Protein AF-A0A3B9YSE8-F1 (afdb_monomer)

Sequence (149 aa):
APLAVSHWFEDGFPRSFDYTGTRDATAWLCVPDALSFIAEFGLEAMMAHNRTLVRDGIAKFAQLGARPTAEPGYFAAMLSMQLPTIGPASPEAAAFLLHEMWDQHRVQIAASVVEGALLLRLSGQIYCSLDDFARAAEALDALGWPGRP

Secondary structure (DSSP, 8-state):
--SS--TTGGG-TTHHHH-SSS---HHHHTHHHHHHHHHHH-HHHHHHHHHHHHHHHHHHHHTTT-EESS-TTS-SSEEEEEEP-SSS--HHHHHHHHHHHHHHH----EEEEETTEEEEEEE--TT--HHHHHHHHHHHHHTTTTS--

Mean predicted aligned error: 4.4 Å

pLDDT: mean 94.22, std 5.06, range [60.97, 98.5]

Structure (mmCIF, N/CA/C/O backbone):
data_AF-A0A3B9YSE8-F1
#
_entry.id   AF-A0A3B9YSE8-F1
#
loop_
_atom_site.group_PDB
_atom_site.id
_atom_site.type_symbol
_atom_site.label_atom_id
_atom_site.label_alt_id
_atom_site.label_comp_id
_atom_site.label_asym_id
_atom_site.label_entity_id
_atom_site.label_seq_id
_atom_site.pdbx_PDB_ins_code
_atom_site.Cartn_x
_atom_site.Cartn_y
_atom_site.Cartn_z
_atom_site.occupancy
_atom_site.B_iso_or_equiv
_atom_site.auth_seq_id
_atom_site.auth_comp_id
_atom_site.auth_asym_id
_atom_site.auth_atom_id
_atom_site.pdbx_PDB_model_num
ATOM 1 N N . ALA A 1 1 ? 25.251 16.044 -6.149 1.00 79.62 1 ALA A N 1
ATOM 2 C CA . ALA A 1 1 ? 26.258 14.963 -6.148 1.00 79.62 1 ALA A CA 1
ATOM 3 C C . ALA A 1 1 ? 25.630 13.707 -5.540 1.00 79.62 1 ALA A C 1
ATOM 5 O O . ALA A 1 1 ? 24.728 13.878 -4.721 1.00 79.62 1 ALA A O 1
ATOM 6 N N . PRO A 1 2 ? 26.023 12.487 -5.951 1.00 85.81 2 PRO A N 1
ATOM 7 C CA . PRO A 1 2 ? 25.526 11.240 -5.358 1.00 85.81 2 PRO A CA 1
ATOM 8 C C . PRO A 1 2 ? 25.884 11.146 -3.863 1.00 85.81 2 PRO A C 1
ATOM 10 O O . PRO A 1 2 ? 26.883 11.717 -3.430 1.00 85.81 2 PRO A O 1
ATOM 13 N N . LEU A 1 3 ? 25.076 10.423 -3.076 1.00 86.31 3 LEU A N 1
ATOM 14 C CA . LEU A 1 3 ? 25.313 10.224 -1.633 1.00 86.31 3 LEU A CA 1
ATOM 15 C C . LEU A 1 3 ? 26.529 9.325 -1.341 1.00 86.31 3 LEU A C 1
ATOM 17 O O . LEU A 1 3 ? 27.114 9.416 -0.267 1.00 86.31 3 LEU A O 1
ATOM 21 N N . ALA A 1 4 ? 26.910 8.481 -2.302 1.00 88.12 4 ALA A N 1
ATOM 22 C CA . ALA A 1 4 ? 28.132 7.687 -2.297 1.00 88.12 4 ALA A CA 1
ATOM 23 C C . ALA A 1 4 ? 28.898 7.949 -3.600 1.00 88.12 4 ALA A C 1
ATOM 25 O O . ALA A 1 4 ? 28.306 7.921 -4.680 1.00 88.12 4 ALA A O 1
ATOM 26 N N . VAL A 1 5 ? 30.199 8.224 -3.497 1.00 90.81 5 VAL A N 1
ATOM 27 C CA . VAL A 1 5 ? 31.068 8.523 -4.645 1.00 90.81 5 VAL A CA 1
ATOM 28 C C . VAL A 1 5 ? 31.853 7.281 -5.058 1.00 90.81 5 VAL A C 1
ATOM 30 O O . VAL A 1 5 ? 32.271 6.495 -4.210 1.00 90.81 5 VAL A O 1
ATOM 33 N N . SER A 1 6 ? 32.060 7.091 -6.360 1.00 90.25 6 SER A N 1
ATOM 34 C CA . SER A 1 6 ? 32.897 6.012 -6.895 1.00 90.25 6 SER A CA 1
ATOM 35 C C . SER A 1 6 ? 33.415 6.401 -8.289 1.00 90.25 6 SER A C 1
ATOM 37 O O . SER A 1 6 ? 33.715 7.576 -8.519 1.00 90.25 6 SER A O 1
ATOM 39 N N . HIS A 1 7 ? 33.577 5.443 -9.205 1.00 87.06 7 HIS A N 1
ATOM 40 C CA . HIS A 1 7 ? 34.003 5.711 -10.577 1.00 87.06 7 HIS A CA 1
ATOM 41 C C . HIS A 1 7 ? 33.127 6.784 -11.236 1.00 87.06 7 HIS A C 1
ATOM 43 O O . HIS A 1 7 ? 31.919 6.830 -11.020 1.00 87.06 7 HIS A O 1
ATOM 49 N N . TRP A 1 8 ? 33.756 7.642 -12.043 1.00 92.00 8 TRP A N 1
ATOM 50 C CA . TRP A 1 8 ? 33.078 8.697 -12.809 1.00 92.00 8 TRP A CA 1
ATOM 51 C C . TRP A 1 8 ? 32.439 9.806 -11.962 1.00 92.00 8 TRP A C 1
ATOM 53 O O . TRP A 1 8 ? 31.628 10.578 -12.468 1.00 92.00 8 TRP A O 1
ATOM 63 N N . PHE A 1 9 ? 32.822 9.938 -10.685 1.00 93.38 9 PHE A N 1
ATOM 64 C CA . PHE A 1 9 ? 32.356 11.039 -9.837 1.00 93.38 9 PHE A CA 1
ATOM 65 C C . PHE A 1 9 ? 32.647 12.421 -10.450 1.00 93.38 9 PHE A C 1
ATOM 67 O O . PHE A 1 9 ? 31.782 13.296 -10.424 1.00 93.38 9 PHE A O 1
ATOM 74 N N . GLU A 1 10 ? 33.833 12.599 -11.038 1.00 94.88 10 GLU A N 1
ATOM 75 C CA . GLU A 1 10 ? 34.246 13.863 -11.664 1.00 94.88 10 GLU A CA 1
ATOM 76 C C . GLU A 1 10 ? 33.537 14.145 -13.003 1.00 94.88 10 GLU A C 1
ATOM 78 O O . GLU A 1 10 ? 33.525 15.288 -13.455 1.00 94.88 10 GLU A O 1
ATOM 83 N N . ASP A 1 11 ? 32.872 13.151 -13.603 1.00 94.62 11 ASP A N 1
ATOM 84 C CA . ASP A 1 11 ? 32.226 13.270 -14.919 1.00 94.62 11 ASP A CA 1
ATOM 85 C C . ASP A 1 11 ? 30.842 13.960 -14.863 1.00 94.62 11 ASP A C 1
ATOM 87 O O . ASP A 1 11 ? 30.194 14.151 -15.894 1.00 94.62 11 ASP A O 1
ATOM 91 N N . GLY A 1 12 ? 30.349 14.337 -13.676 1.00 92.69 12 GLY A N 1
ATOM 92 C CA . GLY A 1 12 ? 29.059 15.020 -13.514 1.00 92.69 12 GLY A CA 1
ATOM 93 C C . GLY A 1 12 ? 27.834 14.118 -13.741 1.00 92.69 12 GLY A C 1
ATOM 94 O O . GLY A 1 12 ? 27.909 12.894 -13.649 1.00 92.69 12 GLY A O 1
ATOM 95 N N . PHE A 1 13 ? 26.651 14.703 -13.955 1.00 91.75 13 PHE A N 1
ATOM 96 C CA . PHE A 1 13 ? 25.414 13.942 -14.202 1.00 91.75 13 PHE A CA 1
ATOM 97 C C . PHE A 1 13 ? 25.284 13.573 -15.695 1.00 91.75 13 PHE A C 1
ATOM 99 O O . PHE A 1 13 ? 25.530 14.439 -16.536 1.00 91.75 13 PHE A O 1
ATOM 106 N N . PRO A 1 14 ? 24.853 12.344 -16.051 1.00 91.06 14 PRO A N 1
ATOM 107 C CA . PRO A 1 14 ? 24.413 11.264 -15.158 1.00 91.06 14 PRO A CA 1
ATOM 108 C C . PRO A 1 14 ? 25.532 10.342 -14.657 1.00 91.06 14 PRO A C 1
ATOM 110 O O . PRO A 1 14 ? 25.317 9.643 -13.674 1.00 91.06 14 PRO A O 1
ATOM 113 N N . ARG A 1 15 ? 26.729 10.376 -15.257 1.00 91.81 15 ARG A N 1
ATOM 114 C CA . ARG A 1 15 ? 27.782 9.359 -15.048 1.00 91.81 15 ARG A CA 1
ATOM 115 C C . ARG A 1 15 ? 28.201 9.142 -13.597 1.00 91.81 15 ARG A C 1
ATOM 117 O O . ARG A 1 15 ? 28.400 8.004 -13.185 1.00 91.81 15 ARG A O 1
ATOM 124 N N . SER A 1 16 ? 28.254 10.204 -12.799 1.00 93.50 16 SER A N 1
ATOM 125 C CA . SER A 1 16 ? 28.543 10.123 -11.358 1.00 93.50 16 SER A CA 1
ATOM 126 C C . SER A 1 16 ? 27.518 9.305 -10.556 1.00 93.50 16 SER A C 1
ATOM 128 O O . SER A 1 16 ? 27.797 8.933 -9.420 1.00 93.50 16 SER A O 1
ATOM 130 N N . PHE A 1 17 ? 26.345 9.006 -11.123 1.00 91.69 17 PHE A N 1
ATOM 131 C CA . PHE A 1 17 ? 25.299 8.177 -10.521 1.00 91.69 17 PHE A CA 1
ATOM 132 C C . PHE A 1 17 ? 25.242 6.758 -11.101 1.00 91.69 17 PHE A C 1
ATOM 134 O O . PHE A 1 17 ? 24.605 5.898 -10.493 1.00 91.69 17 PHE A O 1
ATOM 141 N N . ASP A 1 18 ? 25.906 6.495 -12.230 1.00 89.56 18 ASP A N 1
ATOM 142 C CA . ASP A 1 18 ? 25.855 5.189 -12.900 1.00 89.56 18 ASP A CA 1
ATOM 143 C C . ASP A 1 18 ? 26.545 4.108 -12.061 1.00 89.56 18 ASP A C 1
ATOM 145 O O . ASP A 1 18 ? 26.044 2.988 -11.933 1.00 89.56 18 ASP A O 1
ATOM 149 N N . TYR A 1 19 ? 27.674 4.462 -11.438 1.00 88.56 19 TYR A N 1
ATOM 150 C CA . TYR A 1 19 ? 28.432 3.574 -10.568 1.00 88.56 19 TYR A CA 1
ATOM 151 C C . TYR A 1 19 ? 28.726 4.263 -9.237 1.00 88.56 19 TYR A C 1
ATOM 153 O O . TYR A 1 19 ? 29.680 5.020 -9.112 1.00 88.56 19 TYR A O 1
ATOM 161 N N . THR A 1 20 ? 27.912 3.981 -8.221 1.00 91.31 20 THR A N 1
ATOM 162 C CA . THR A 1 20 ? 28.065 4.500 -6.846 1.00 91.31 20 THR A CA 1
ATOM 163 C C . THR A 1 20 ? 28.608 3.438 -5.883 1.00 91.31 20 THR A C 1
ATOM 165 O O . THR A 1 20 ? 28.373 3.486 -4.677 1.00 91.31 20 THR A O 1
ATOM 168 N N . GLY A 1 21 ? 29.350 2.472 -6.431 1.00 89.88 21 GLY A N 1
ATOM 169 C CA . GLY A 1 21 ? 29.814 1.269 -5.746 1.00 89.88 21 GLY A CA 1
ATOM 170 C C . GLY A 1 21 ? 29.114 0.007 -6.254 1.00 89.88 21 GLY A C 1
ATOM 171 O O . GLY A 1 21 ? 28.095 0.068 -6.945 1.00 89.88 21 GLY A O 1
ATOM 172 N N . THR A 1 22 ? 29.684 -1.151 -5.924 1.00 91.88 22 THR A N 1
ATOM 173 C CA . THR A 1 22 ? 29.152 -2.452 -6.341 1.00 91.88 22 THR A CA 1
ATOM 174 C C . THR A 1 22 ? 27.758 -2.672 -5.761 1.00 91.88 22 THR A C 1
ATOM 176 O O . THR A 1 22 ? 27.579 -2.673 -4.543 1.00 91.88 22 THR A O 1
ATO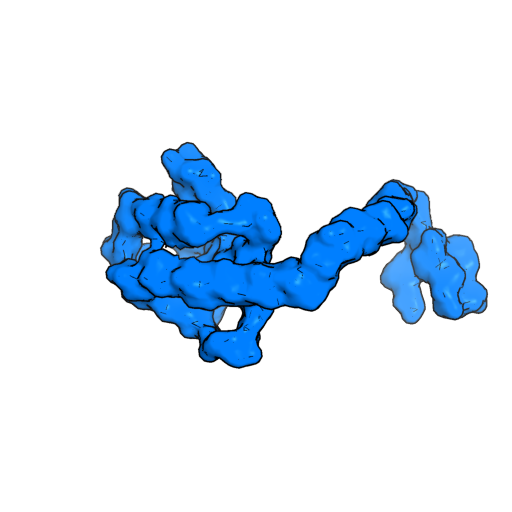M 179 N N . ARG A 1 23 ? 26.772 -2.893 -6.631 1.00 90.00 23 ARG A N 1
ATOM 180 C CA . ARG A 1 23 ? 25.386 -3.198 -6.262 1.00 90.00 23 ARG A CA 1
ATOM 181 C C . ARG A 1 23 ? 24.712 -4.020 -7.355 1.00 90.00 23 ARG A C 1
ATOM 183 O O . ARG A 1 23 ? 25.184 -4.054 -8.488 1.00 90.00 23 ARG A O 1
ATOM 190 N N . ASP A 1 24 ? 23.584 -4.630 -7.020 1.00 93.38 24 ASP A N 1
ATOM 191 C CA . ASP A 1 24 ? 22.719 -5.259 -8.012 1.00 93.38 24 ASP A CA 1
ATOM 192 C C . ASP A 1 24 ? 22.019 -4.183 -8.866 1.00 93.38 24 ASP A C 1
ATOM 194 O O . ASP A 1 24 ? 21.285 -3.328 -8.358 1.00 93.38 24 ASP A O 1
ATOM 198 N N . ALA A 1 25 ? 22.282 -4.201 -10.174 1.00 92.75 25 ALA A N 1
ATOM 199 C CA . ALA A 1 25 ? 21.704 -3.271 -11.140 1.00 92.75 25 ALA A CA 1
ATOM 200 C C . ALA A 1 25 ? 20.419 -3.799 -11.803 1.00 92.75 25 ALA A C 1
ATOM 202 O O . ALA A 1 25 ? 19.818 -3.070 -12.593 1.00 92.75 25 ALA A O 1
ATOM 203 N N . THR A 1 26 ? 19.968 -5.016 -11.478 1.00 96.69 26 THR A N 1
ATOM 204 C CA . THR A 1 26 ? 18.838 -5.694 -12.140 1.00 96.69 26 THR A CA 1
ATOM 205 C C . THR A 1 26 ? 17.586 -4.819 -12.182 1.00 96.69 26 THR A C 1
ATOM 207 O O . THR A 1 26 ? 17.001 -4.644 -13.244 1.00 96.69 26 THR A O 1
ATOM 210 N N . ALA A 1 27 ? 17.231 -4.157 -11.074 1.00 95.25 27 ALA A N 1
ATOM 211 C CA . ALA A 1 27 ? 16.063 -3.271 -11.031 1.00 95.25 27 ALA A CA 1
ATOM 212 C C . ALA A 1 27 ? 16.133 -2.098 -12.031 1.00 95.25 27 ALA A C 1
ATOM 214 O O . ALA A 1 27 ? 15.099 -1.676 -12.537 1.00 95.25 27 ALA A O 1
ATOM 215 N N . TRP A 1 28 ? 17.326 -1.568 -12.331 1.00 93.19 28 TRP A N 1
ATOM 216 C CA . TRP A 1 28 ? 17.492 -0.510 -13.339 1.00 93.19 28 TRP A CA 1
ATOM 217 C C . TRP A 1 28 ? 17.405 -1.073 -14.754 1.00 93.19 28 TRP A C 1
ATOM 219 O O . TRP A 1 28 ? 16.803 -0.457 -15.630 1.00 93.19 28 TRP A O 1
ATOM 229 N N . LEU A 1 29 ? 17.980 -2.257 -14.964 1.00 96.06 29 LEU A N 1
ATOM 230 C CA . LEU A 1 29 ? 17.972 -2.928 -16.260 1.00 96.06 29 LEU A CA 1
ATOM 23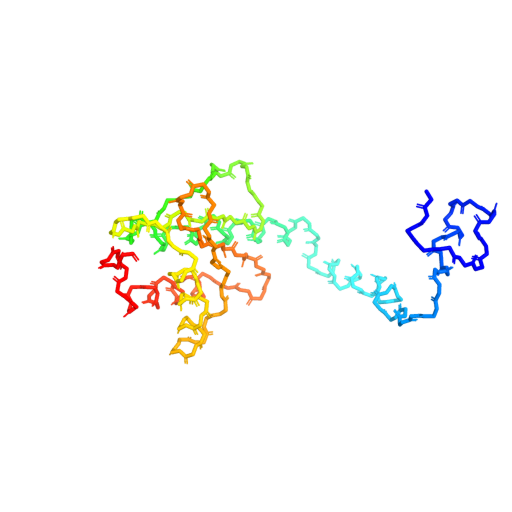1 C C . LEU A 1 29 ? 16.568 -3.404 -16.661 1.00 96.06 29 LEU A C 1
ATOM 233 O O . LEU A 1 29 ? 16.275 -3.428 -17.848 1.00 96.06 29 LEU A O 1
ATOM 237 N N . CYS A 1 30 ? 15.686 -3.692 -15.699 1.00 98.25 30 CYS A N 1
ATOM 238 C CA . CYS A 1 30 ? 14.290 -4.066 -15.953 1.00 98.25 30 CYS A CA 1
ATOM 239 C C . CYS A 1 30 ? 13.355 -2.880 -16.264 1.00 98.25 30 CYS A C 1
ATOM 241 O O . CYS A 1 30 ? 12.182 -3.101 -16.560 1.00 98.25 30 CYS A O 1
ATOM 243 N N . VAL A 1 31 ? 13.812 -1.622 -16.178 1.00 98.06 31 VAL A N 1
ATOM 244 C CA . VAL A 1 31 ? 12.941 -0.448 -16.394 1.00 98.06 31 VAL A CA 1
ATOM 245 C C . VAL A 1 31 ? 12.301 -0.428 -17.794 1.00 98.06 31 VAL A C 1
ATOM 247 O O . VAL A 1 31 ? 11.093 -0.198 -17.862 1.00 98.06 31 VAL A O 1
ATOM 250 N N . PRO A 1 32 ? 13.022 -0.687 -18.906 1.00 98.12 32 PRO A N 1
ATOM 251 C CA . PRO A 1 32 ? 12.407 -0.719 -20.236 1.00 98.12 32 PRO A CA 1
ATOM 252 C C . PRO A 1 32 ? 11.318 -1.794 -20.371 1.00 98.12 32 PRO A C 1
ATOM 254 O O . PRO A 1 32 ? 10.263 -1.529 -20.951 1.00 98.12 32 PRO A O 1
ATOM 257 N N . ASP A 1 33 ? 11.539 -2.976 -19.788 1.00 98.50 33 ASP A N 1
ATOM 258 C CA . ASP A 1 33 ? 10.558 -4.066 -19.787 1.00 98.50 33 ASP A CA 1
ATOM 259 C C . ASP A 1 33 ? 9.325 -3.699 -18.949 1.00 98.50 33 ASP A C 1
ATOM 261 O O . ASP A 1 33 ? 8.193 -3.888 -19.389 1.00 98.50 33 ASP A O 1
ATOM 265 N N . ALA A 1 34 ? 9.522 -3.087 -17.776 1.00 97.38 34 ALA A N 1
ATOM 266 C CA . ALA A 1 34 ? 8.429 -2.619 -16.924 1.00 97.38 34 ALA A CA 1
ATOM 267 C C . ALA A 1 34 ? 7.581 -1.529 -17.603 1.00 97.38 34 ALA A C 1
ATOM 269 O O . ALA A 1 34 ? 6.355 -1.543 -17.496 1.00 97.38 34 ALA A O 1
ATOM 270 N N . LEU A 1 35 ? 8.214 -0.597 -18.325 1.00 97.69 35 LEU A N 1
ATOM 271 C CA . LEU A 1 35 ? 7.507 0.428 -19.097 1.00 97.69 35 LEU A CA 1
ATOM 272 C C . LEU A 1 35 ? 6.716 -0.188 -20.256 1.00 97.69 35 LEU A C 1
ATOM 274 O O . LEU A 1 35 ? 5.582 0.227 -20.492 1.00 97.69 35 LEU A O 1
ATOM 278 N N . SER A 1 36 ? 7.284 -1.187 -20.937 1.00 98.12 36 SER A N 1
ATOM 279 C CA . SER A 1 36 ? 6.600 -1.920 -22.010 1.00 98.12 36 SER A CA 1
ATOM 280 C C . SER A 1 36 ? 5.375 -2.664 -21.476 1.00 98.12 36 SER A C 1
ATOM 282 O O . SER A 1 36 ? 4.289 -2.510 -22.026 1.00 98.12 36 SER A O 1
ATOM 284 N N . PHE A 1 37 ? 5.512 -3.356 -20.342 1.00 97.12 37 PHE A N 1
ATOM 285 C CA . PHE A 1 37 ? 4.402 -4.026 -19.664 1.00 97.12 37 PHE A CA 1
ATOM 286 C C . PHE A 1 37 ? 3.291 -3.050 -19.247 1.00 97.12 37 PHE A C 1
ATOM 288 O O . PHE A 1 37 ? 2.116 -3.305 -19.487 1.00 97.12 37 PHE A O 1
ATOM 295 N N . ILE A 1 38 ? 3.631 -1.891 -18.668 1.00 96.88 38 ILE A N 1
ATOM 296 C CA . ILE A 1 38 ? 2.630 -0.865 -18.314 1.00 96.88 38 ILE A CA 1
ATOM 297 C C . ILE A 1 38 ? 1.932 -0.315 -19.568 1.00 96.88 38 ILE A C 1
ATOM 299 O O . ILE A 1 38 ? 0.732 -0.030 -19.531 1.00 96.88 38 ILE A O 1
ATOM 303 N N . ALA A 1 39 ? 2.657 -0.168 -20.681 1.00 96.81 39 ALA A N 1
ATOM 304 C CA . ALA A 1 39 ? 2.092 0.323 -21.934 1.00 96.81 39 ALA A CA 1
ATOM 305 C C . ALA A 1 39 ? 1.007 -0.608 -22.503 1.00 96.81 39 ALA A C 1
ATOM 307 O O . ALA A 1 39 ? 0.069 -0.102 -23.118 1.00 96.81 39 ALA A O 1
ATOM 308 N N . GLU A 1 40 ? 1.067 -1.920 -22.237 1.00 97.06 40 GLU A N 1
ATOM 309 C CA . GLU A 1 40 ? 0.025 -2.885 -22.632 1.00 97.06 40 GLU A CA 1
ATOM 310 C C . GLU A 1 40 ? -1.346 -2.571 -22.006 1.00 97.06 40 GLU A C 1
ATOM 312 O O . GLU A 1 40 ? -2.379 -2.809 -22.630 1.00 97.06 40 GLU A O 1
ATOM 317 N N . PHE A 1 41 ? -1.370 -1.984 -20.804 1.00 95.56 41 PHE A N 1
ATOM 318 C CA . PHE A 1 41 ? -2.599 -1.552 -20.122 1.00 95.56 41 PHE A CA 1
ATOM 319 C C . PHE A 1 41 ? -2.977 -0.093 -20.416 1.00 95.56 41 PHE A C 1
ATOM 321 O O . PHE A 1 41 ? -4.111 0.315 -20.167 1.00 95.56 41 PHE A O 1
ATOM 328 N N . GLY A 1 42 ? -2.027 0.701 -20.918 1.00 97.44 42 GLY A N 1
ATOM 329 C CA . GLY A 1 42 ? -2.135 2.151 -21.042 1.00 97.44 42 GLY A CA 1
ATOM 330 C C . GLY A 1 42 ? -1.981 2.861 -19.692 1.00 97.44 42 GLY A C 1
ATOM 331 O O . GLY A 1 42 ? -2.803 2.712 -18.788 1.00 97.44 42 GLY A O 1
ATOM 332 N N . LEU A 1 43 ? -0.947 3.699 -19.560 1.00 96.00 43 LEU A N 1
ATOM 333 C CA . LEU A 1 43 ? -0.603 4.375 -18.301 1.00 96.00 43 LEU A CA 1
ATOM 334 C C . LEU A 1 43 ? -1.771 5.182 -17.709 1.00 96.00 43 LEU A C 1
ATOM 336 O O . LEU A 1 43 ? -2.080 5.051 -16.525 1.00 96.00 43 LEU A O 1
ATOM 340 N N . GLU A 1 44 ? -2.438 5.999 -18.525 1.00 97.06 44 GLU A N 1
ATOM 341 C CA . GLU A 1 44 ? -3.552 6.837 -18.064 1.00 97.06 44 GLU A CA 1
ATOM 342 C C . GLU A 1 44 ? -4.757 6.000 -17.624 1.00 97.06 44 GLU A C 1
ATOM 344 O O . GLU A 1 44 ? -5.355 6.278 -16.584 1.00 97.06 44 GLU A O 1
ATOM 349 N N . ALA A 1 45 ? -5.078 4.940 -18.374 1.00 97.00 45 ALA A N 1
ATOM 350 C CA . ALA A 1 45 ? -6.165 4.024 -18.045 1.00 97.00 45 ALA A CA 1
ATOM 351 C C . ALA A 1 45 ? -5.885 3.284 -16.730 1.00 97.00 45 ALA A C 1
ATOM 353 O O . ALA A 1 45 ? -6.752 3.234 -15.856 1.00 97.00 45 ALA A O 1
ATOM 354 N N . MET A 1 46 ? -4.654 2.800 -16.542 1.00 97.31 46 MET A N 1
ATOM 355 C CA . MET A 1 46 ? -4.196 2.189 -15.295 1.00 97.31 46 MET A CA 1
ATOM 356 C C . MET A 1 46 ? -4.319 3.153 -14.106 1.00 97.31 46 MET A C 1
ATOM 358 O O . MET A 1 46 ? -4.881 2.805 -13.066 1.00 97.31 46 MET A O 1
ATOM 362 N N . MET A 1 47 ? -3.820 4.384 -14.248 1.00 96.88 47 MET A N 1
ATOM 363 C CA . MET A 1 47 ? -3.892 5.392 -13.186 1.00 96.88 47 MET A CA 1
ATOM 364 C C . MET A 1 47 ? -5.343 5.755 -12.839 1.00 96.88 47 MET A C 1
ATOM 366 O O . MET A 1 47 ? -5.683 5.867 -11.657 1.00 96.88 47 MET A O 1
ATOM 370 N N . ALA A 1 48 ? -6.206 5.912 -13.849 1.00 96.50 48 ALA A N 1
ATOM 371 C CA . ALA A 1 48 ? -7.627 6.196 -13.666 1.00 96.50 48 ALA A CA 1
ATOM 372 C C . ALA A 1 48 ? -8.366 5.033 -12.989 1.00 96.50 48 ALA A C 1
ATOM 374 O O . ALA A 1 48 ? -9.184 5.274 -12.094 1.00 96.50 48 ALA A O 1
ATOM 375 N N . HIS A 1 49 ? -8.047 3.790 -13.364 1.00 96.75 49 HIS A N 1
ATOM 376 C CA . HIS A 1 49 ? -8.569 2.585 -12.726 1.00 96.75 49 HIS A CA 1
ATOM 377 C C . HIS A 1 49 ? -8.180 2.531 -11.244 1.00 96.75 49 HIS A C 1
ATOM 379 O O . HIS A 1 49 ? -9.062 2.487 -10.389 1.00 96.75 49 HIS A O 1
ATOM 385 N N . ASN A 1 50 ? -6.887 2.646 -10.922 1.00 97.56 50 ASN A N 1
ATOM 386 C CA . ASN A 1 50 ? -6.403 2.588 -9.538 1.00 97.56 50 ASN A CA 1
ATOM 387 C C . ASN A 1 50 ? -7.017 3.692 -8.663 1.00 97.56 50 ASN A C 1
ATOM 389 O O . ASN A 1 50 ? -7.397 3.444 -7.517 1.00 97.56 50 ASN A O 1
ATOM 393 N N . ARG A 1 51 ? -7.149 4.912 -9.203 1.00 97.38 51 ARG A N 1
ATOM 394 C CA . ARG A 1 51 ? -7.803 6.029 -8.505 1.00 97.38 51 ARG A CA 1
ATOM 395 C C . ARG A 1 51 ? -9.284 5.762 -8.256 1.00 97.38 51 ARG A C 1
ATOM 397 O O . ARG A 1 51 ? -9.777 6.027 -7.161 1.00 97.38 51 ARG A O 1
ATOM 404 N N . THR A 1 52 ? -9.985 5.261 -9.269 1.00 96.56 52 THR A N 1
ATOM 405 C CA . THR A 1 52 ? -11.406 4.902 -9.181 1.00 96.56 52 THR A CA 1
ATOM 406 C C . THR A 1 52 ? -11.622 3.820 -8.134 1.00 96.56 52 THR A C 1
ATOM 408 O O . THR A 1 52 ? -12.493 3.966 -7.283 1.00 96.56 52 THR A O 1
ATOM 411 N N . LEU A 1 53 ? -10.763 2.800 -8.127 1.00 97.44 53 LEU A N 1
ATOM 412 C CA . LEU A 1 53 ? -10.822 1.707 -7.170 1.00 97.44 53 LEU A CA 1
ATOM 413 C C . LEU A 1 53 ? -10.688 2.198 -5.722 1.00 97.44 53 LEU A C 1
ATOM 415 O O . LEU A 1 53 ? -11.512 1.841 -4.883 1.00 97.44 53 LEU A O 1
ATOM 419 N N . VAL A 1 54 ? -9.708 3.063 -5.427 1.00 97.38 54 VAL A N 1
ATOM 420 C CA . VAL A 1 54 ? -9.573 3.650 -4.081 1.00 97.38 54 VAL A CA 1
ATOM 421 C C . VAL A 1 54 ? -10.787 4.498 -3.730 1.00 97.38 54 VAL A C 1
ATOM 423 O O . VAL A 1 54 ? -11.337 4.331 -2.645 1.00 97.38 54 VAL A O 1
ATOM 426 N N . ARG A 1 55 ? -11.227 5.381 -4.637 1.00 96.19 55 ARG A N 1
ATOM 427 C CA . ARG A 1 55 ? -12.389 6.254 -4.413 1.00 96.19 55 ARG A CA 1
ATOM 428 C C . ARG A 1 55 ? -13.631 5.446 -4.041 1.00 96.19 55 ARG A C 1
ATOM 430 O O . ARG A 1 55 ? -14.306 5.779 -3.072 1.00 96.19 55 ARG A O 1
ATOM 437 N N . ASP A 1 56 ? -13.916 4.398 -4.800 1.00 95.50 56 ASP A N 1
ATOM 438 C CA . ASP A 1 56 ? -15.113 3.581 -4.617 1.00 95.50 56 ASP A CA 1
ATOM 439 C C . ASP A 1 56 ? -14.970 2.659 -3.386 1.00 95.50 56 ASP A C 1
ATOM 441 O O . ASP A 1 56 ? -15.944 2.398 -2.676 1.00 95.50 56 ASP A O 1
ATOM 445 N N . GLY A 1 57 ? -13.741 2.239 -3.065 1.00 95.94 57 GLY A N 1
ATOM 446 C CA . GLY A 1 57 ? -13.410 1.451 -1.878 1.00 95.94 57 GLY A CA 1
ATOM 447 C C . GLY A 1 57 ? -13.590 2.193 -0.547 1.00 95.94 57 GLY A C 1
ATOM 448 O O . GLY A 1 57 ? -13.919 1.557 0.453 1.00 95.94 57 GLY A O 1
ATOM 449 N N . ILE A 1 58 ? -13.461 3.527 -0.517 1.00 95.94 58 ILE A N 1
ATOM 450 C CA . ILE A 1 58 ? -13.657 4.356 0.695 1.00 95.94 58 ILE A CA 1
ATOM 451 C C . ILE A 1 58 ? -15.005 4.070 1.367 1.00 95.94 58 ILE A C 1
ATOM 453 O O . ILE A 1 58 ? -15.083 3.969 2.594 1.00 95.94 58 ILE A O 1
ATOM 457 N N . ALA A 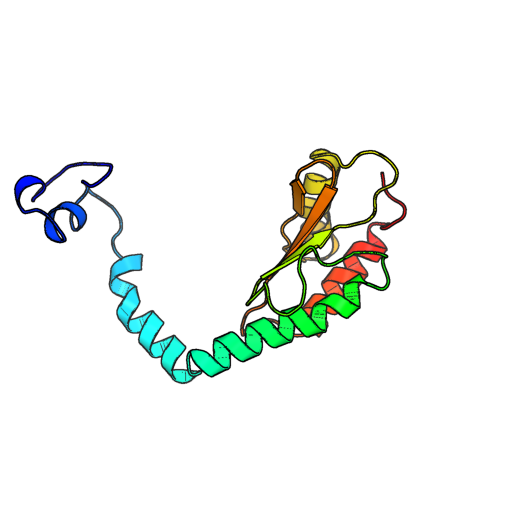1 59 ? -16.066 3.896 0.573 1.00 94.56 59 ALA A N 1
ATOM 458 C CA . ALA A 1 59 ? -17.414 3.663 1.083 1.00 94.56 59 ALA A CA 1
ATOM 459 C C . ALA A 1 59 ? -17.518 2.389 1.943 1.00 94.56 59 ALA A C 1
ATOM 461 O O . ALA A 1 59 ? -18.346 2.341 2.851 1.00 94.56 59 ALA A O 1
ATOM 462 N N . LYS A 1 60 ? -16.653 1.388 1.713 1.00 96.19 60 LYS A N 1
ATOM 463 C CA . LYS A 1 60 ? -16.619 0.140 2.497 1.00 96.19 60 LYS A CA 1
ATOM 464 C C . LYS A 1 60 ? -16.178 0.364 3.941 1.00 96.19 60 LYS A C 1
ATOM 466 O O . LYS A 1 60 ? -16.624 -0.348 4.828 1.00 96.19 60 LYS A O 1
ATOM 471 N N . PHE A 1 61 ? -15.358 1.383 4.186 1.00 96.25 61 PHE A N 1
ATOM 472 C CA . PHE A 1 61 ? -14.853 1.720 5.518 1.00 96.25 61 PHE A CA 1
ATOM 473 C C . PHE A 1 61 ? -15.711 2.780 6.221 1.00 96.25 61 PHE A C 1
ATOM 475 O O . PHE A 1 61 ? -15.715 2.852 7.449 1.00 96.25 61 PHE A O 1
ATOM 482 N N . ALA A 1 62 ? -16.475 3.578 5.467 1.00 91.75 62 ALA A N 1
ATOM 483 C CA . ALA A 1 62 ? -17.334 4.627 6.020 1.00 91.75 62 ALA A CA 1
ATOM 484 C C . ALA A 1 62 ? -18.386 4.081 7.004 1.00 91.75 62 ALA A C 1
ATOM 486 O O . ALA A 1 62 ? -18.694 4.734 8.001 1.00 91.75 62 ALA A O 1
ATOM 487 N N . GLN A 1 63 ? -18.888 2.862 6.772 1.00 89.69 63 GLN A N 1
ATOM 488 C CA . GLN A 1 63 ? -19.831 2.186 7.676 1.00 89.69 63 GLN A CA 1
ATOM 489 C C . GLN A 1 63 ? -19.240 1.894 9.068 1.00 89.69 63 GLN A C 1
ATOM 491 O O . GLN A 1 63 ? -19.984 1.812 10.039 1.00 89.69 63 GLN A O 1
ATOM 496 N N . LEU A 1 64 ? -17.909 1.807 9.176 1.00 94.06 64 LEU A N 1
ATOM 497 C CA . LEU A 1 64 ? -17.170 1.613 10.431 1.00 94.06 64 LEU A CA 1
ATOM 498 C C . LEU A 1 64 ? -16.782 2.947 11.089 1.00 94.06 64 LEU A C 1
ATOM 500 O O . LEU A 1 64 ? -15.992 2.983 12.029 1.00 94.06 64 LEU A O 1
ATOM 504 N N . GLY A 1 65 ? -17.298 4.068 10.574 1.00 94.25 65 GLY A N 1
ATOM 505 C CA . GLY A 1 65 ? -16.987 5.413 11.056 1.00 94.25 65 GLY A CA 1
ATOM 506 C C . GLY A 1 65 ? -15.623 5.944 10.609 1.00 94.25 65 GLY A C 1
ATOM 507 O O . GLY A 1 65 ? -15.242 7.038 11.033 1.00 94.25 65 GLY A O 1
ATOM 508 N N . ALA A 1 66 ? -14.899 5.210 9.757 1.00 96.12 66 ALA A N 1
ATOM 509 C CA . ALA A 1 66 ? -13.632 5.662 9.202 1.00 96.12 66 ALA A CA 1
ATOM 510 C C . ALA A 1 66 ? -13.841 6.840 8.241 1.00 96.12 66 ALA A C 1
ATOM 512 O O . ALA A 1 66 ? -14.789 6.858 7.451 1.00 96.12 66 ALA A O 1
ATOM 513 N N . ARG A 1 67 ? -12.939 7.822 8.284 1.00 96.25 67 ARG A N 1
ATOM 514 C CA . ARG A 1 67 ? -13.052 9.062 7.503 1.00 96.25 67 ARG A CA 1
ATOM 515 C C . ARG A 1 67 ? -11.856 9.234 6.569 1.00 96.25 67 ARG A C 1
ATOM 517 O O . ARG A 1 67 ? -10.732 9.011 7.007 1.00 96.25 67 ARG A O 1
ATOM 524 N N . PRO A 1 68 ? -12.053 9.640 5.308 1.00 96.94 68 PRO A N 1
ATOM 525 C CA . PRO A 1 68 ? -10.936 9.919 4.412 1.00 96.94 68 PRO A CA 1
ATOM 526 C C . PRO A 1 68 ? -10.130 11.124 4.915 1.00 96.94 68 PRO A C 1
ATOM 528 O O . PRO A 1 68 ? -10.709 12.107 5.375 1.00 96.94 68 PRO A O 1
ATOM 531 N N . THR A 1 69 ? -8.799 11.082 4.800 1.00 96.62 69 THR A N 1
ATOM 532 C CA . THR A 1 69 ? -7.933 12.219 5.178 1.00 96.62 69 THR A CA 1
ATOM 533 C C . THR A 1 69 ? -7.839 13.300 4.097 1.00 96.62 69 THR A C 1
ATOM 535 O O . THR A 1 69 ? -7.157 14.302 4.292 1.00 96.62 69 THR A O 1
ATOM 538 N N . ALA A 1 70 ? -8.459 13.089 2.934 1.00 95.69 70 ALA A N 1
ATOM 539 C CA . ALA A 1 70 ? -8.426 14.010 1.805 1.00 95.69 70 ALA A CA 1
ATOM 540 C C . ALA A 1 70 ? -9.675 13.861 0.924 1.00 95.69 70 ALA A C 1
ATOM 542 O O . ALA A 1 70 ? -10.218 12.766 0.777 1.00 95.69 70 ALA A O 1
ATOM 543 N N . GLU A 1 71 ? -10.096 14.960 0.298 1.00 92.69 71 GLU A N 1
ATOM 544 C CA . GLU A 1 71 ? -11.196 14.971 -0.674 1.00 92.69 71 GLU A CA 1
ATOM 545 C C . GLU A 1 71 ? -10.813 14.233 -1.976 1.00 92.69 71 GLU A C 1
ATOM 547 O O . GLU A 1 71 ? -9.625 14.179 -2.317 1.00 92.69 71 GLU A O 1
ATOM 552 N N . PRO A 1 72 ? -11.784 13.739 -2.777 1.00 85.19 72 PRO A N 1
ATOM 553 C CA . PRO A 1 72 ? -11.550 12.988 -4.021 1.00 85.19 72 PRO A CA 1
ATOM 554 C C . PRO A 1 72 ? -10.569 13.609 -5.023 1.00 85.19 72 PRO A C 1
ATOM 556 O O . PRO A 1 72 ? -10.002 12.893 -5.849 1.00 85.19 72 PRO A O 1
ATOM 559 N N . GLY A 1 73 ? -10.367 14.930 -4.979 1.00 90.12 73 GLY A N 1
ATOM 560 C CA . GLY A 1 73 ? -9.424 15.668 -5.824 1.00 90.12 73 GLY A CA 1
ATOM 561 C C . GLY A 1 73 ? -7.948 15.542 -5.427 1.00 90.12 73 GLY A C 1
ATOM 562 O O . GLY A 1 73 ? -7.090 15.746 -6.283 1.00 90.12 73 GLY A O 1
ATOM 563 N N . TYR A 1 74 ? -7.652 15.175 -4.177 1.00 95.50 74 TYR A N 1
ATOM 564 C CA . TYR A 1 74 ? -6.315 15.270 -3.571 1.00 95.50 74 TYR A CA 1
ATOM 565 C C . TYR A 1 74 ? -5.628 13.918 -3.349 1.00 95.50 74 TYR A C 1
ATOM 567 O O . TYR A 1 74 ? -4.637 13.834 -2.626 1.00 95.50 74 TYR A O 1
ATOM 575 N N . PHE A 1 75 ? -6.121 12.856 -3.986 1.00 96.44 75 PHE A N 1
ATOM 576 C CA . PHE A 1 75 ? -5.466 11.553 -3.977 1.00 96.44 75 PHE A CA 1
ATOM 577 C C . PHE A 1 75 ? -5.519 10.860 -5.345 1.00 96.44 75 PHE A C 1
ATOM 579 O O . PHE A 1 75 ? -6.333 11.189 -6.212 1.00 96.44 75 PHE A O 1
ATOM 586 N N . ALA A 1 76 ? -4.612 9.899 -5.534 1.00 95.62 76 ALA A N 1
ATOM 587 C CA . ALA A 1 76 ? -4.506 9.070 -6.732 1.00 95.62 76 ALA A CA 1
ATOM 588 C C . ALA A 1 76 ? -4.787 7.600 -6.379 1.00 95.62 76 ALA A C 1
ATOM 590 O O . ALA A 1 76 ? -5.899 7.263 -5.997 1.00 95.62 76 ALA A O 1
ATOM 591 N N . ALA A 1 77 ? -3.786 6.726 -6.459 1.00 97.31 77 ALA A N 1
ATOM 592 C CA . ALA A 1 77 ? -3.923 5.300 -6.165 1.00 97.31 77 ALA A CA 1
ATOM 593 C C . ALA A 1 77 ? -3.811 4.951 -4.668 1.00 97.31 77 ALA A C 1
ATOM 595 O O . ALA A 1 77 ? -3.757 3.777 -4.317 1.00 97.31 77 ALA A O 1
ATOM 596 N N . MET A 1 78 ? -3.728 5.937 -3.770 1.00 97.69 78 MET A N 1
ATOM 597 C CA . MET A 1 78 ? -3.615 5.705 -2.328 1.00 97.69 78 MET A CA 1
ATOM 598 C C . MET A 1 78 ? -4.291 6.811 -1.530 1.00 97.69 78 MET A C 1
ATOM 600 O O . MET A 1 78 ? -4.192 7.975 -1.910 1.00 97.69 78 MET A O 1
ATOM 604 N N . LEU A 1 79 ? -4.901 6.449 -0.404 1.00 97.44 79 LEU A N 1
ATOM 605 C CA . LEU A 1 79 ? -5.503 7.378 0.552 1.00 97.44 79 LEU A CA 1
ATOM 606 C C . LEU A 1 79 ? -5.424 6.791 1.963 1.00 97.44 79 LEU A C 1
ATOM 608 O O . LEU A 1 79 ? -5.637 5.594 2.144 1.00 97.44 79 LEU A O 1
ATOM 612 N N . SER A 1 80 ? -5.164 7.628 2.963 1.00 97.12 80 SER A N 1
ATOM 613 C CA . SER A 1 80 ? -5.306 7.234 4.363 1.00 97.12 80 SER A CA 1
ATOM 614 C C . SER A 1 80 ? -6.736 7.464 4.852 1.00 97.12 80 SER A C 1
ATOM 616 O O . SER A 1 80 ? -7.351 8.495 4.582 1.00 97.12 80 SER A O 1
ATOM 618 N N . MET A 1 81 ? -7.258 6.495 5.590 1.00 97.06 81 MET A N 1
ATOM 619 C CA . MET A 1 81 ? -8.512 6.576 6.322 1.00 97.06 81 MET A CA 1
ATOM 620 C C . MET A 1 81 ? -8.186 6.760 7.800 1.00 97.06 81 MET A C 1
ATOM 622 O O . MET A 1 81 ? -7.458 5.955 8.374 1.00 97.06 81 MET A O 1
ATOM 626 N N . GLN A 1 82 ? -8.719 7.800 8.424 1.00 96.62 82 GLN A N 1
ATOM 627 C CA . GLN A 1 82 ? -8.691 7.951 9.869 1.00 96.62 82 GLN A CA 1
ATOM 628 C C . GLN A 1 82 ? -9.714 7.002 10.489 1.00 96.62 82 GLN A C 1
ATOM 630 O O . GLN A 1 82 ? -10.913 7.119 10.220 1.00 96.62 82 GLN A O 1
ATOM 635 N N . LEU A 1 83 ? -9.240 6.072 11.313 1.00 96.06 83 LEU A N 1
ATOM 636 C CA . LEU A 1 83 ? -10.087 5.165 12.071 1.00 96.06 83 LEU A CA 1
ATOM 637 C C . LEU A 1 83 ? -10.543 5.829 13.377 1.00 96.06 83 LEU A C 1
ATOM 639 O O . LEU A 1 83 ? -9.745 6.504 14.031 1.00 96.06 83 LEU A O 1
ATOM 643 N N . PRO A 1 84 ? -11.807 5.639 13.783 1.00 93.38 84 PRO A N 1
ATOM 644 C CA . PRO A 1 84 ? -12.238 5.985 15.132 1.00 93.38 84 PRO A CA 1
ATOM 645 C C . PRO A 1 84 ? -11.580 5.053 16.163 1.00 93.38 84 PRO A C 1
ATOM 647 O O . PRO A 1 84 ? -11.427 3.856 15.918 1.00 93.38 84 PRO A O 1
ATOM 650 N N . THR A 1 85 ? -11.217 5.606 17.320 1.00 89.50 85 THR A N 1
ATOM 651 C CA . THR A 1 85 ? -10.620 4.883 18.455 1.00 89.50 85 THR A CA 1
ATOM 652 C C . THR A 1 85 ? -11.300 5.288 19.762 1.00 89.50 85 THR A C 1
ATOM 654 O O . THR A 1 85 ? -11.801 6.412 19.895 1.00 89.50 85 THR A O 1
ATOM 657 N N . ILE A 1 86 ? -11.316 4.389 20.749 1.00 85.62 86 ILE A N 1
ATOM 658 C CA . ILE A 1 86 ? -11.774 4.692 22.112 1.00 85.62 86 ILE A CA 1
ATOM 659 C C . ILE A 1 86 ? -10.595 5.213 22.938 1.00 85.62 86 ILE A C 1
ATOM 661 O O . ILE A 1 86 ? -9.916 4.483 23.650 1.00 85.62 86 ILE A O 1
ATOM 665 N N . GLY A 1 87 ? -10.394 6.525 22.889 1.00 82.00 87 GLY A N 1
ATOM 666 C CA . GLY A 1 87 ? -9.263 7.167 23.551 1.00 82.00 87 GLY A CA 1
ATOM 667 C C . GLY A 1 87 ? -8.119 7.455 22.576 1.00 82.00 87 GLY A C 1
ATOM 668 O O . GLY A 1 87 ? -8.343 7.504 21.362 1.00 82.00 87 GLY A O 1
ATOM 669 N N . PRO A 1 88 ? -6.919 7.766 23.094 1.00 84.69 88 PRO A N 1
ATOM 670 C CA . PRO A 1 88 ? -5.814 8.231 22.267 1.00 84.69 88 PRO A CA 1
ATOM 671 C C . PRO A 1 88 ? -5.285 7.112 21.367 1.00 84.69 88 PRO A C 1
ATOM 673 O O . PRO A 1 88 ? -4.975 6.026 21.849 1.00 84.69 88 PRO A O 1
ATOM 676 N N . ALA A 1 89 ? -5.108 7.408 20.076 1.00 91.88 89 ALA A N 1
ATOM 677 C CA . ALA A 1 89 ? -4.483 6.471 19.152 1.00 91.88 89 ALA A CA 1
ATOM 678 C C . ALA A 1 89 ? -3.057 6.128 19.606 1.00 91.88 89 ALA A C 1
ATOM 680 O O . ALA A 1 89 ? -2.275 7.015 19.961 1.00 91.88 89 ALA A O 1
ATOM 681 N N . SER A 1 90 ? -2.709 4.843 19.548 1.00 92.06 90 SER A N 1
ATOM 682 C CA . SER A 1 90 ? -1.419 4.328 20.003 1.00 92.06 90 SER A CA 1
ATOM 683 C C . SER A 1 90 ? -0.663 3.600 18.882 1.00 92.06 90 SER A C 1
ATOM 685 O O . SER A 1 90 ? -1.285 2.956 18.026 1.00 92.06 90 SER A O 1
ATOM 687 N N . PRO A 1 91 ? 0.680 3.682 18.840 1.00 93.88 91 PRO A N 1
ATOM 688 C CA . PRO A 1 91 ? 1.488 2.859 17.940 1.00 93.88 91 PRO A CA 1
ATOM 689 C C . PRO A 1 91 ? 1.215 1.356 18.098 1.00 93.88 91 PRO A C 1
ATOM 691 O O . PRO A 1 91 ? 1.276 0.614 17.119 1.00 93.88 91 PRO A O 1
ATOM 694 N N . GLU A 1 92 ? 0.863 0.913 19.305 1.00 93.69 92 GLU A N 1
ATOM 695 C CA . GLU A 1 92 ? 0.493 -0.466 19.617 1.00 93.69 92 GLU A CA 1
ATOM 696 C C . GLU A 1 92 ? -0.797 -0.882 18.898 1.00 93.69 92 GLU A C 1
ATOM 698 O O . GLU A 1 92 ? -0.850 -1.978 18.341 1.00 93.69 92 GLU A O 1
ATOM 703 N N . ALA A 1 93 ? -1.807 -0.005 18.831 1.00 92.69 93 ALA A N 1
ATOM 704 C CA . ALA A 1 93 ? -3.029 -0.260 18.064 1.00 92.69 93 ALA A CA 1
ATOM 705 C C . ALA A 1 93 ? -2.744 -0.363 16.555 1.00 92.69 93 ALA A C 1
ATOM 707 O O . ALA A 1 93 ? -3.291 -1.235 15.875 1.00 92.69 93 ALA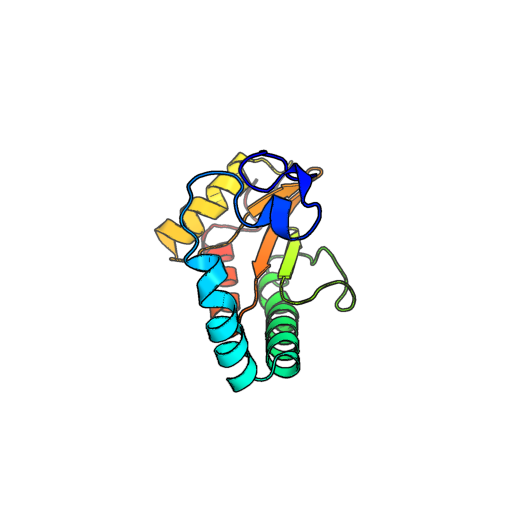 A O 1
ATOM 708 N N . ALA A 1 94 ? -1.843 0.475 16.028 1.00 95.25 94 ALA A N 1
ATOM 709 C CA . ALA A 1 94 ? -1.405 0.375 14.636 1.00 95.25 94 ALA A CA 1
ATOM 710 C C . ALA A 1 94 ? -0.664 -0.946 14.362 1.00 95.25 94 ALA A C 1
ATOM 712 O O . ALA A 1 94 ? -0.968 -1.626 13.383 1.00 95.25 94 ALA A O 1
ATOM 713 N N . ALA A 1 95 ? 0.265 -1.344 15.236 1.00 95.69 95 ALA A N 1
ATOM 714 C CA . ALA A 1 95 ? 0.990 -2.608 15.114 1.00 95.69 95 ALA A CA 1
ATOM 715 C C . ALA A 1 95 ? 0.061 -3.828 15.224 1.00 95.69 95 ALA A C 1
ATOM 717 O O . ALA A 1 95 ? 0.212 -4.779 14.456 1.00 95.69 95 ALA A O 1
ATOM 718 N N . PHE A 1 96 ? -0.927 -3.776 16.122 1.00 94.94 96 PHE A N 1
ATOM 719 C CA . PHE A 1 96 ? -1.973 -4.791 16.241 1.00 94.94 96 PHE A CA 1
ATOM 720 C C . PHE A 1 96 ? -2.737 -4.951 14.925 1.00 94.94 96 PHE A C 1
ATOM 722 O O . PHE A 1 96 ? -2.847 -6.066 14.425 1.00 94.94 96 PHE A O 1
ATOM 729 N N . LEU A 1 97 ? -3.198 -3.850 14.315 1.00 95.19 97 LEU A N 1
ATOM 730 C CA . LEU A 1 97 ? -3.874 -3.909 13.016 1.00 95.19 97 LEU A CA 1
ATOM 731 C C . LEU A 1 97 ? -2.983 -4.543 11.947 1.00 95.19 97 LEU A C 1
ATOM 733 O O . LEU A 1 97 ? -3.419 -5.477 11.284 1.00 95.19 97 LEU A O 1
ATOM 737 N N . LEU A 1 98 ? -1.732 -4.089 11.805 1.00 96.00 98 LEU A N 1
ATOM 738 C CA . LEU A 1 98 ? -0.787 -4.669 10.841 1.00 96.00 98 LEU A CA 1
ATOM 739 C C . LEU A 1 98 ? -0.661 -6.194 10.999 1.00 96.00 98 LEU A C 1
ATOM 741 O O . LEU A 1 98 ? -0.633 -6.913 10.000 1.00 96.00 98 LEU A O 1
ATOM 745 N N . HIS A 1 99 ? -0.562 -6.671 12.242 1.00 96.94 99 HIS A N 1
ATOM 746 C CA . HIS A 1 99 ? -0.340 -8.079 12.547 1.00 96.94 99 HIS A CA 1
ATOM 747 C C . HIS A 1 99 ? -1.605 -8.921 12.363 1.00 96.94 99 HIS A C 1
ATOM 749 O O . HIS A 1 99 ? -1.588 -9.875 11.589 1.00 96.94 99 HIS A O 1
ATOM 755 N N . GLU A 1 100 ? -2.708 -8.550 13.009 1.00 97.31 100 GLU A N 1
ATOM 756 C CA . GLU A 1 100 ? -3.921 -9.373 13.052 1.00 97.31 100 GLU A CA 1
ATOM 757 C C . GLU A 1 100 ? -4.691 -9.362 11.729 1.00 97.31 100 GLU A C 1
ATOM 759 O O . GLU A 1 100 ? -5.262 -10.381 11.337 1.00 97.31 100 GLU A O 1
ATOM 764 N N . MET A 1 101 ? -4.661 -8.245 10.988 1.00 97.19 101 MET A N 1
ATOM 765 C CA . MET A 1 101 ? -5.217 -8.199 9.630 1.00 97.19 101 MET A CA 1
ATOM 766 C C . MET A 1 101 ? -4.547 -9.250 8.740 1.00 97.19 101 MET A C 1
ATOM 768 O O . MET A 1 101 ? -5.216 -9.922 7.952 1.00 97.19 101 MET A O 1
ATOM 772 N N . TRP A 1 102 ? -3.233 -9.438 8.890 1.00 97.81 102 TRP A N 1
ATOM 773 C CA . TRP A 1 102 ? -2.497 -10.451 8.149 1.00 97.81 102 TRP A CA 1
ATOM 774 C C . TRP A 1 102 ? -2.697 -11.857 8.718 1.00 97.81 102 TRP A C 1
ATOM 776 O O . TRP A 1 102 ? -3.009 -12.770 7.954 1.00 97.81 102 TRP A O 1
ATOM 786 N N . ASP A 1 103 ? -2.520 -12.045 10.025 1.00 98.12 103 ASP A N 1
ATOM 787 C CA . ASP A 1 103 ? -2.509 -13.371 10.648 1.00 98.12 103 ASP A CA 1
ATOM 788 C C . ASP A 1 103 ? -3.886 -14.045 10.579 1.00 98.12 103 ASP A C 1
ATOM 790 O O . ASP A 1 103 ? -4.001 -15.177 10.103 1.00 98.12 103 ASP A O 1
ATOM 794 N N . GLN A 1 104 ? -4.950 -13.313 10.928 1.00 98.00 104 GLN A N 1
ATOM 795 C CA . GLN A 1 104 ? -6.306 -13.863 10.986 1.00 98.00 104 GLN A CA 1
ATOM 796 C C . GLN A 1 104 ? -7.053 -13.776 9.650 1.00 98.00 104 GLN A C 1
ATOM 798 O O . GLN A 1 104 ? -7.868 -14.645 9.338 1.00 98.00 104 GLN A O 1
ATOM 803 N N . HIS A 1 105 ? -6.783 -12.744 8.842 1.00 97.88 105 HIS A N 1
ATOM 804 C CA . HIS A 1 105 ? -7.600 -12.436 7.659 1.00 97.88 105 HIS A CA 1
ATOM 805 C C . HIS A 1 105 ? -6.828 -12.411 6.337 1.00 97.88 105 HIS A C 1
ATOM 807 O O . HIS A 1 105 ? -7.445 -12.301 5.273 1.00 97.88 105 HIS A O 1
ATOM 813 N N . ARG A 1 106 ? -5.495 -12.559 6.370 1.00 97.81 106 ARG A N 1
ATOM 814 C CA . ARG A 1 106 ? -4.616 -12.515 5.186 1.00 97.81 106 ARG A CA 1
ATOM 815 C C . ARG A 1 106 ? -4.740 -11.206 4.396 1.00 97.81 106 ARG A C 1
ATOM 817 O O . ARG A 1 106 ? -4.581 -11.194 3.177 1.00 97.81 106 ARG A O 1
ATOM 824 N N . VAL A 1 107 ? -5.003 -10.106 5.101 1.00 97.94 107 VAL A N 1
ATOM 825 C CA . VAL A 1 107 ? -5.068 -8.745 4.562 1.00 97.94 107 VAL A CA 1
ATOM 826 C C . VAL A 1 107 ? -3.790 -8.005 4.944 1.00 97.94 107 VAL A C 1
ATOM 828 O O . VAL A 1 107 ? -3.548 -7.706 6.109 1.00 97.94 107 VAL A O 1
ATOM 831 N N . GLN A 1 108 ? -2.961 -7.693 3.948 1.00 96.69 108 GLN A N 1
ATOM 832 C CA . GLN A 1 108 ? -1.805 -6.821 4.136 1.00 96.69 108 GLN A CA 1
ATOM 833 C C . GLN A 1 108 ? -2.253 -5.370 3.956 1.00 96.69 108 GLN A C 1
ATOM 835 O O . GLN A 1 108 ? -2.578 -4.943 2.849 1.00 96.69 108 GLN A O 1
ATOM 840 N N . ILE A 1 109 ? -2.237 -4.596 5.032 1.00 95.00 109 ILE A N 1
ATOM 841 C CA . ILE A 1 109 ? -2.596 -3.178 5.011 1.00 95.00 109 ILE A CA 1
ATOM 842 C C . ILE A 1 109 ? -1.609 -2.392 5.860 1.00 95.00 109 ILE A C 1
ATOM 844 O O . ILE A 1 109 ? -0.997 -2.968 6.749 1.00 95.00 109 ILE A O 1
ATOM 848 N N . ALA A 1 110 ? -1.399 -1.107 5.566 1.00 96.75 110 ALA A N 1
ATOM 849 C CA . ALA A 1 110 ? -0.525 -0.259 6.371 1.00 96.75 110 ALA A CA 1
ATOM 850 C C . ALA A 1 110 ? -1.349 0.519 7.403 1.00 96.75 110 ALA A C 1
ATOM 852 O O . ALA A 1 110 ? -2.317 1.182 7.032 1.00 96.75 110 ALA A O 1
ATOM 853 N N . ALA A 1 111 ? -0.933 0.478 8.667 1.00 97.06 111 ALA A N 1
ATOM 854 C CA . ALA A 1 111 ? -1.497 1.270 9.749 1.00 97.06 111 ALA A CA 1
ATOM 855 C C . ALA A 1 111 ? -0.397 2.069 10.458 1.00 97.06 111 ALA A C 1
ATOM 857 O O . ALA A 1 111 ? 0.724 1.585 10.627 1.00 97.06 111 ALA A O 1
ATOM 858 N N . SER A 1 112 ? -0.706 3.299 10.860 1.00 96.88 112 SER A N 1
ATOM 859 C CA . SER A 1 112 ? 0.213 4.171 11.596 1.00 96.88 112 SER A CA 1
ATOM 860 C C . SER A 1 112 ? -0.547 5.171 12.461 1.00 96.88 112 SER A C 1
ATOM 862 O O . SER A 1 112 ? -1.737 5.395 12.263 1.00 96.88 112 SER A O 1
ATOM 864 N N . VAL A 1 113 ? 0.146 5.796 13.414 1.00 96.75 113 VAL A N 1
ATOM 865 C CA . VAL A 1 113 ? -0.387 6.945 14.153 1.00 96.75 113 VAL A CA 1
ATOM 866 C C . VAL A 1 113 ? 0.303 8.211 13.676 1.00 96.75 113 VAL A C 1
ATOM 868 O O . VAL A 1 113 ? 1.532 8.287 13.667 1.00 96.75 113 VAL A O 1
ATOM 871 N N . VAL A 1 114 ? -0.488 9.205 13.283 1.00 95.00 114 VAL A N 1
ATOM 872 C CA . VAL A 1 114 ? -0.008 10.526 12.863 1.00 95.00 114 VAL A CA 1
ATOM 873 C C . VAL A 1 114 ? -0.828 11.571 13.601 1.00 95.00 114 VAL A C 1
ATOM 875 O O . VAL A 1 114 ? -2.052 11.521 13.567 1.00 95.00 114 VAL A O 1
ATOM 878 N N . GLU A 1 115 ? -0.155 12.480 14.308 1.00 91.94 115 GLU A N 1
ATOM 879 C CA . GLU A 1 115 ? -0.799 13.576 15.056 1.00 91.94 115 GLU A CA 1
ATOM 880 C C . GLU A 1 115 ? -1.940 13.111 15.990 1.00 91.94 115 GLU A C 1
ATOM 882 O O . GLU A 1 115 ? -2.954 13.780 16.154 1.00 91.94 115 GLU A O 1
ATOM 887 N N . GLY A 1 116 ? -1.779 11.938 16.617 1.00 90.94 116 GLY A N 1
ATOM 888 C CA . GLY A 1 116 ? -2.771 11.369 17.540 1.00 90.94 116 GLY A CA 1
ATOM 889 C C . GLY A 1 116 ? -3.971 10.688 16.870 1.00 90.94 116 GLY A C 1
ATOM 890 O O . GLY A 1 116 ? -4.895 10.281 17.571 1.00 90.94 116 GLY A O 1
ATOM 891 N N . ALA A 1 117 ? -3.959 10.526 15.544 1.00 94.00 117 ALA A N 1
ATOM 892 C CA . ALA A 1 117 ? -4.969 9.796 14.784 1.00 94.00 117 ALA A CA 1
ATOM 893 C C . ALA A 1 117 ? -4.434 8.442 14.293 1.00 94.00 117 ALA A C 1
ATOM 895 O O . ALA A 1 117 ? -3.342 8.373 13.727 1.00 94.00 117 ALA A O 1
ATOM 896 N N . LEU A 1 118 ? -5.223 7.376 14.464 1.00 96.44 118 LEU A N 1
ATOM 897 C CA . LEU A 1 118 ? -4.944 6.067 13.874 1.00 96.44 118 LEU A CA 1
ATOM 898 C C . LEU A 1 118 ? -5.346 6.087 12.398 1.00 96.44 118 LEU A C 1
ATOM 900 O O . LEU A 1 118 ? -6.513 6.292 12.066 1.00 96.44 118 LEU A O 1
ATOM 904 N N . LEU A 1 119 ? -4.377 5.891 11.513 1.00 97.25 119 LEU A N 1
ATOM 905 C CA . LEU A 1 119 ? -4.562 5.921 10.070 1.00 97.25 119 LEU A CA 1
ATOM 906 C C . LEU A 1 119 ? -4.390 4.527 9.479 1.00 97.25 119 LEU A C 1
ATOM 908 O O . LEU A 1 119 ? -3.436 3.825 9.803 1.00 97.25 119 LEU A O 1
ATOM 912 N N . LEU A 1 120 ? -5.275 4.175 8.553 1.00 97.00 120 LEU A N 1
ATOM 913 C CA . LEU A 1 120 ? -5.216 2.974 7.730 1.00 97.00 120 LEU A CA 1
ATOM 914 C C . LEU A 1 120 ? -5.045 3.393 6.266 1.00 97.00 120 LEU A C 1
ATOM 916 O O . LEU A 1 120 ? -5.908 4.076 5.715 1.00 97.00 120 LEU A O 1
ATOM 920 N N . ARG A 1 121 ? -3.937 3.027 5.617 1.00 97.56 121 ARG A N 1
ATOM 921 C CA .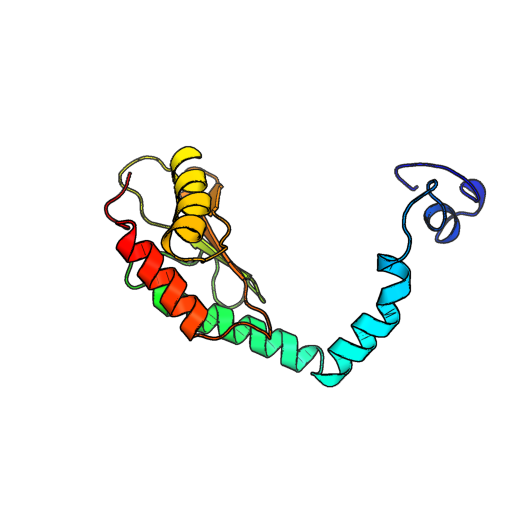 ARG A 1 121 ? -3.668 3.438 4.231 1.00 97.56 121 ARG A CA 1
ATOM 922 C C . ARG A 1 121 ? -4.201 2.415 3.239 1.00 97.56 121 ARG A C 1
ATOM 924 O O . ARG A 1 121 ? -3.692 1.300 3.149 1.00 97.56 121 ARG A O 1
ATOM 931 N N . LEU A 1 122 ? -5.158 2.855 2.433 1.00 97.19 122 LEU A N 1
ATOM 932 C CA . LEU A 1 122 ? -5.660 2.134 1.275 1.00 97.19 122 LEU A CA 1
ATOM 933 C C . LEU A 1 122 ? -4.716 2.335 0.088 1.00 97.19 122 LEU A C 1
ATOM 935 O O . LEU A 1 122 ? -4.247 3.449 -0.166 1.00 97.19 122 LEU A O 1
ATOM 939 N N . SER A 1 123 ? -4.468 1.262 -0.659 1.00 97.88 123 SER A N 1
ATOM 940 C CA . SER A 1 123 ? -3.638 1.272 -1.862 1.00 97.8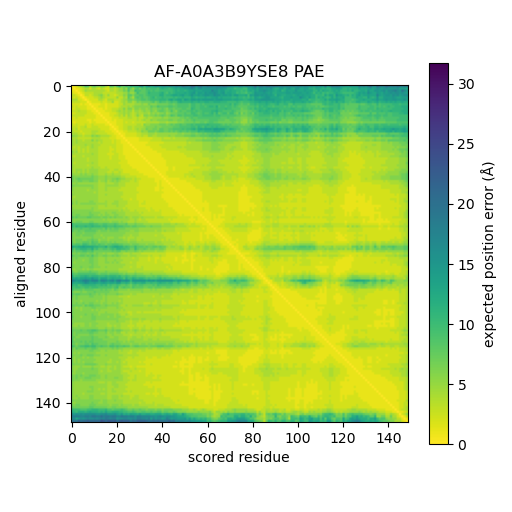8 123 SER A CA 1
ATOM 941 C C . SER A 1 123 ? -4.323 0.476 -2.966 1.00 97.88 123 SER A C 1
ATOM 943 O O . SER A 1 123 ? -4.456 -0.737 -2.864 1.00 97.88 123 SER A O 1
ATOM 945 N N . GLY A 1 124 ? -4.776 1.169 -4.008 1.00 97.25 124 GLY A N 1
ATOM 946 C CA . GLY A 1 124 ? -5.352 0.560 -5.201 1.00 97.25 124 GLY A CA 1
ATOM 947 C C . GLY A 1 124 ? -4.269 0.204 -6.210 1.00 97.25 124 GLY A C 1
ATOM 948 O O . GLY A 1 124 ? -3.323 0.965 -6.427 1.00 97.25 124 GLY A O 1
ATOM 949 N N . GLN A 1 125 ? -4.426 -0.949 -6.845 1.00 97.31 125 GLN A N 1
ATOM 950 C CA . GLN A 1 125 ? -3.553 -1.415 -7.910 1.00 97.31 125 GLN A CA 1
ATOM 951 C C . GLN A 1 125 ? -4.350 -2.281 -8.888 1.00 97.31 125 GLN A C 1
ATOM 953 O O . GLN A 1 125 ? -5.396 -2.802 -8.516 1.00 97.31 125 GLN A O 1
ATOM 958 N N . ILE A 1 126 ? -3.840 -2.478 -10.106 1.00 96.06 126 ILE A N 1
ATOM 959 C CA . ILE A 1 126 ? -4.528 -3.224 -11.178 1.00 96.06 126 ILE A CA 1
ATOM 960 C C . ILE A 1 126 ? -4.885 -4.673 -10.835 1.00 96.06 126 ILE A C 1
ATOM 962 O O . ILE A 1 126 ? -5.738 -5.264 -11.485 1.00 96.06 126 ILE A O 1
ATOM 966 N N . TYR A 1 127 ? -4.214 -5.261 -9.844 1.00 95.94 127 TYR A N 1
ATOM 967 C CA . TYR A 1 127 ? -4.491 -6.616 -9.369 1.00 95.94 127 TYR A CA 1
ATOM 968 C C . TYR A 1 127 ? -5.496 -6.653 -8.208 1.00 95.94 127 TYR A C 1
ATOM 970 O O . TYR A 1 127 ? -5.810 -7.734 -7.720 1.00 95.94 127 TYR A O 1
ATOM 978 N N . CYS A 1 128 ? -5.956 -5.497 -7.729 1.00 97.31 128 CYS A N 1
ATOM 979 C CA . CYS A 1 128 ? -6.957 -5.388 -6.676 1.00 97.31 128 CYS A CA 1
ATOM 980 C C . CYS A 1 128 ? -8.355 -5.197 -7.273 1.00 97.31 128 CYS A C 1
ATOM 982 O O . CYS A 1 128 ? -8.536 -4.705 -8.385 1.00 97.31 128 CYS A O 1
ATOM 984 N N . SER A 1 129 ? -9.358 -5.524 -6.472 1.00 97.56 129 SER A N 1
ATOM 985 C CA . SER A 1 129 ? -10.778 -5.396 -6.785 1.00 97.56 129 SER A CA 1
ATOM 986 C C . SER A 1 129 ? -11.529 -4.713 -5.642 1.00 97.56 129 SER A C 1
ATOM 988 O O . SER A 1 129 ? -11.010 -4.580 -4.535 1.00 97.56 129 SER A O 1
ATOM 990 N N . LEU A 1 130 ? -12.773 -4.283 -5.881 1.00 97.56 130 LEU A N 1
ATOM 991 C CA . LEU A 1 130 ? -13.613 -3.737 -4.805 1.00 97.56 130 LEU A CA 1
ATOM 992 C C . LEU A 1 130 ? -13.916 -4.768 -3.711 1.00 97.56 130 LEU A C 1
ATOM 994 O O . LEU A 1 130 ? -14.139 -4.379 -2.564 1.00 97.56 130 LEU A O 1
ATOM 998 N N . ASP A 1 131 ? -13.876 -6.057 -4.044 1.00 98.06 131 ASP A N 1
ATOM 999 C CA . ASP A 1 131 ? -14.061 -7.140 -3.083 1.00 98.06 131 ASP A CA 1
ATOM 1000 C C . ASP A 1 131 ? -12.878 -7.227 -2.112 1.00 98.06 131 ASP A C 1
ATOM 1002 O O . ASP A 1 131 ? -13.080 -7.506 -0.934 1.00 98.06 131 ASP A O 1
ATOM 1006 N N . ASP A 1 132 ? -11.656 -6.892 -2.540 1.00 97.81 132 ASP A N 1
ATOM 1007 C CA . ASP A 1 132 ? -10.502 -6.820 -1.631 1.00 97.81 132 ASP A CA 1
ATOM 1008 C C . ASP A 1 132 ? -10.674 -5.707 -0.588 1.00 97.81 132 ASP A C 1
ATOM 1010 O O . ASP A 1 132 ? -10.351 -5.890 0.586 1.00 97.81 132 ASP A O 1
ATOM 1014 N N . PHE A 1 133 ? -11.250 -4.569 -0.989 1.00 97.75 133 PHE A N 1
ATOM 1015 C CA . PHE A 1 133 ? -11.576 -3.473 -0.072 1.00 97.75 133 PHE A CA 1
ATOM 1016 C C . PHE A 1 133 ? -12.721 -3.854 0.872 1.00 97.75 133 PHE A C 1
ATOM 1018 O O . PHE A 1 133 ? -12.676 -3.507 2.052 1.00 97.75 133 PHE A O 1
ATOM 1025 N N . ALA A 1 134 ? -13.728 -4.583 0.378 1.00 97.69 134 ALA A N 1
ATOM 1026 C CA . ALA A 1 134 ? -14.806 -5.107 1.214 1.00 97.69 134 ALA A CA 1
ATOM 1027 C C . ALA A 1 134 ? -14.268 -6.094 2.261 1.00 97.69 134 ALA A C 1
ATOM 1029 O O . ALA A 1 134 ? -14.527 -5.911 3.447 1.00 97.69 134 ALA A O 1
ATOM 1030 N N . ARG A 1 135 ? -13.424 -7.051 1.853 1.00 97.94 135 ARG A N 1
ATOM 1031 C CA . ARG A 1 135 ? -12.769 -8.011 2.756 1.00 97.94 135 ARG A CA 1
ATOM 1032 C C . ARG A 1 135 ? -11.903 -7.327 3.808 1.00 97.94 135 ARG A C 1
ATOM 1034 O O . ARG A 1 135 ? -11.894 -7.752 4.958 1.00 97.94 135 ARG A O 1
ATOM 1041 N N . ALA A 1 136 ? -11.184 -6.267 3.438 1.00 97.75 136 ALA A N 1
ATOM 1042 C CA . ALA A 1 136 ? -10.400 -5.486 4.390 1.00 97.75 136 ALA A CA 1
ATOM 1043 C C . ALA A 1 136 ? -11.287 -4.764 5.422 1.00 97.75 136 ALA A C 1
ATOM 1045 O O . ALA A 1 136 ? -10.946 -4.742 6.603 1.00 97.75 136 ALA A O 1
ATOM 1046 N N . ALA A 1 137 ? -12.432 -4.217 5.005 1.00 97.56 137 ALA A N 1
ATOM 1047 C CA . ALA A 1 137 ? -13.390 -3.601 5.922 1.00 97.56 137 ALA A CA 1
ATOM 1048 C C . ALA A 1 137 ? -14.069 -4.638 6.837 1.00 97.56 137 ALA A C 1
ATOM 1050 O O . ALA A 1 137 ? -14.153 -4.422 8.041 1.00 97.56 137 ALA A O 1
ATOM 1051 N N . GLU A 1 138 ? -14.496 -5.782 6.300 1.00 97.81 138 GLU A N 1
ATOM 1052 C CA . GLU A 1 138 ? -15.070 -6.890 7.081 1.00 97.81 138 GLU A CA 1
ATOM 1053 C C . GLU A 1 138 ? -14.087 -7.423 8.125 1.00 97.81 138 GLU A C 1
ATOM 1055 O O . GLU A 1 138 ? -14.454 -7.687 9.266 1.00 97.81 138 GLU A O 1
ATOM 1060 N N . ALA A 1 139 ? -12.817 -7.551 7.754 1.00 97.62 139 ALA A N 1
ATOM 1061 C CA . ALA A 1 139 ? -11.788 -7.992 8.676 1.00 97.62 139 ALA A CA 1
ATOM 1062 C C . ALA A 1 139 ? -11.476 -6.924 9.745 1.00 97.62 139 ALA A C 1
ATOM 1064 O O . ALA A 1 139 ? -11.225 -7.270 10.896 1.00 97.62 139 ALA A O 1
ATOM 1065 N N . LEU A 1 140 ? -11.568 -5.630 9.421 1.00 96.38 140 LEU A N 1
ATOM 1066 C CA . LEU A 1 140 ? -11.477 -4.559 10.420 1.00 96.38 140 LEU A CA 1
ATOM 1067 C C . LEU A 1 140 ? -12.638 -4.615 11.435 1.00 96.38 140 LEU A C 1
ATOM 1069 O O . LEU A 1 140 ? -12.408 -4.460 12.637 1.00 96.38 140 LEU A O 1
ATOM 1073 N N . ASP A 1 141 ? -13.860 -4.869 10.962 1.00 96.19 141 ASP A N 1
ATOM 1074 C CA . ASP A 1 141 ? -15.053 -5.062 11.801 1.00 96.19 141 ASP A CA 1
ATOM 1075 C C . ASP A 1 141 ? -14.901 -6.290 12.716 1.00 96.19 141 ASP A C 1
ATOM 1077 O O . ASP A 1 141 ? -15.082 -6.202 13.931 1.00 96.19 141 ASP A O 1
ATOM 1081 N N . ALA A 1 142 ? -14.439 -7.417 12.164 1.00 96.50 142 ALA A N 1
ATOM 1082 C CA . ALA A 1 142 ? -14.186 -8.649 12.915 1.00 96.50 142 ALA A CA 1
ATOM 1083 C C . ALA A 1 142 ? -13.139 -8.480 14.035 1.00 96.50 142 ALA A C 1
ATOM 1085 O O . ALA A 1 142 ? -13.239 -9.131 15.076 1.00 96.50 142 ALA A O 1
ATOM 1086 N N . LEU A 1 143 ? -12.168 -7.575 13.861 1.00 94.50 143 LEU A N 1
ATOM 1087 C CA . LEU A 1 143 ? -11.177 -7.227 14.889 1.00 94.50 143 LEU A CA 1
ATOM 1088 C C . LEU A 1 143 ? -11.722 -6.281 15.980 1.00 94.50 143 LEU A C 1
ATOM 1090 O O . LEU A 1 143 ? -11.030 -6.009 16.974 1.00 94.50 143 LEU A O 1
ATOM 1094 N N . GLY A 1 144 ? -12.969 -5.827 15.839 1.00 91.25 144 GLY A N 1
ATOM 1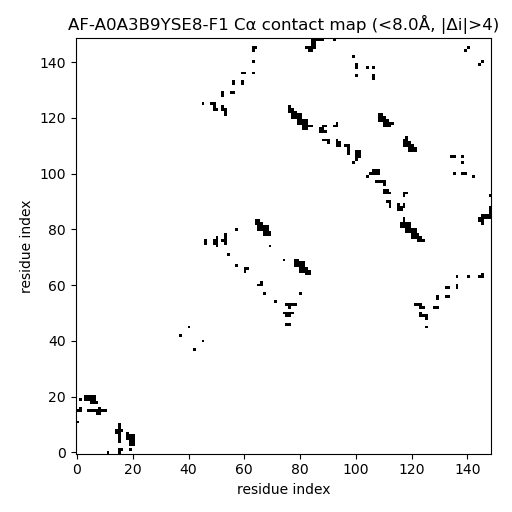095 C CA . GLY A 1 144 ? -13.723 -5.097 16.853 1.00 91.25 144 GLY A CA 1
ATOM 1096 C C . GLY A 1 144 ? -13.693 -3.576 16.715 1.00 91.25 144 GLY A C 1
A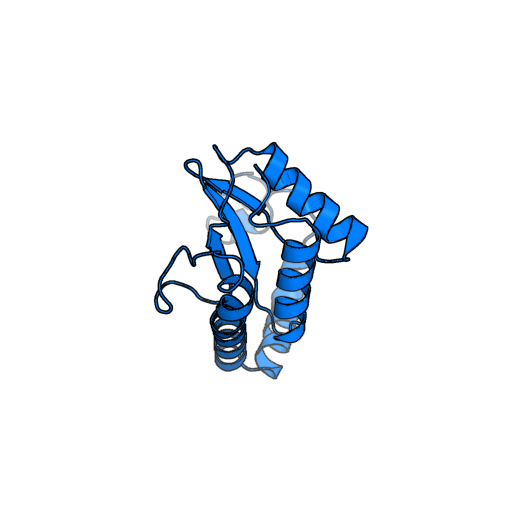TOM 1097 O O . GLY A 1 144 ? -13.935 -2.890 17.709 1.00 91.25 144 GLY A O 1
ATOM 1098 N N . TRP A 1 145 ? -13.391 -3.019 15.538 1.00 88.38 145 TRP A N 1
ATOM 1099 C CA . TRP A 1 145 ? -13.545 -1.576 15.292 1.00 88.38 145 TRP A CA 1
ATOM 1100 C C . TRP A 1 145 ? -15.007 -1.206 15.005 1.00 88.38 145 TRP A C 1
ATOM 1102 O O . TRP A 1 145 ? -15.691 -1.959 14.325 1.00 88.38 145 TRP A O 1
ATOM 1112 N N . PRO A 1 146 ? -15.505 -0.047 15.486 1.00 81.31 146 PRO A N 1
ATOM 1113 C CA . PRO A 1 146 ? -14.793 1.047 16.163 1.00 81.31 146 PRO A CA 1
ATOM 1114 C C . PRO A 1 146 ? -14.652 0.876 17.691 1.00 81.31 146 PRO A C 1
ATOM 1116 O O . PRO A 1 146 ? -14.279 1.814 18.388 1.00 81.31 146 PRO A O 1
ATOM 1119 N N . GLY A 1 147 ? -14.987 -0.295 18.236 1.00 77.75 147 GLY A N 1
ATOM 1120 C CA . GLY A 1 147 ? -15.060 -0.567 19.674 1.00 77.75 147 GLY A CA 1
ATOM 1121 C C . GLY 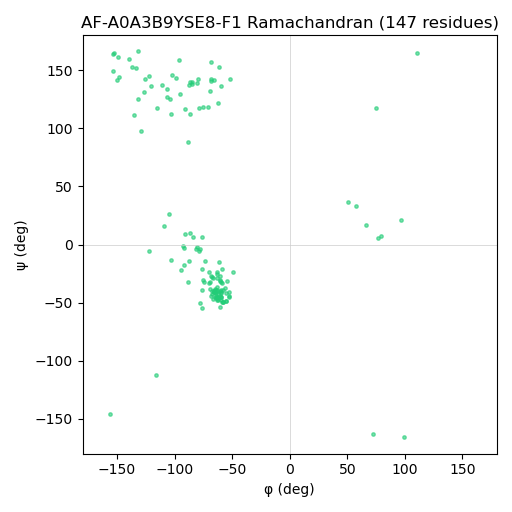A 1 147 ? -13.720 -0.751 20.396 1.00 77.75 147 GLY A C 1
ATOM 1122 O O . GLY A 1 147 ? -13.726 -1.124 21.569 1.00 77.75 147 GLY A O 1
ATOM 1123 N N . ARG A 1 148 ? -12.581 -0.524 19.730 1.00 74.62 148 ARG A N 1
ATOM 1124 C CA . ARG A 1 148 ? -11.246 -0.691 20.318 1.00 74.62 148 ARG A CA 1
ATOM 1125 C C . ARG A 1 148 ? -10.601 0.639 20.722 1.00 74.62 148 ARG A C 1
ATOM 1127 O O . ARG A 1 148 ? -10.827 1.648 20.048 1.00 74.62 148 ARG A O 1
ATOM 1134 N N . PRO A 1 149 ? -9.821 0.641 21.818 1.00 60.97 149 PRO A N 1
ATOM 1135 C CA . PRO A 1 149 ? -9.030 1.793 22.223 1.00 60.97 149 PRO A CA 1
ATOM 1136 C C . PRO A 1 149 ? -7.903 2.123 21.244 1.00 60.97 149 PRO A C 1
ATOM 1138 O O . PRO A 1 149 ? -7.369 1.185 20.608 1.00 60.97 149 PRO A O 1
#

Nearest PDB structures (foldseek):
  8dl5-assembly1_A  TM=8.024E-01  e=3.687E-06  Penicillium expansum
  2qma-assembly1_A  TM=6.603E-01  e=6.268E-03  Vibrio parahaemolyticus RIMD 2210633
  2qma-assembly1_B  TM=6.624E-01  e=1.690E-02  Vibrio parahaemolyticus RIMD 2210633
  2plg-assembly1_B  TM=4.510E-01  e=2.035E-02  Synechococcus elongatus
  2plg-assembly1_A  TM=4.578E-01  e=2.451E-02  Synechococcus elongatus

Foldseek 3Di:
DDPAADPCCVVDPPSRVPPRDDDDCVVVVCVVVVVVVCVVCPVVNFFVQLLVLVVVLVVLQVVLVWAWPDDSVPDTNKTKTFFAEDDFDDQVVQVCLCPCCCPVQVQHWHWDDDPRTIITMGGGGPPDDSVSSNSSSVSVVVVPGPNHD

Radius of gyration: 20.23 Å; Cα contacts (8 Å, |Δi|>4): 195; chains: 1; bounding box: 54×30×46 Å

Solvent-accessible surface area (backbone atoms only — not comparable to full-atom values): 8294 Å² total; per-residue (Å²): 132,62,98,44,78,40,63,49,46,89,66,40,87,67,48,17,64,77,35,49,60,97,71,90,56,61,75,68,71,44,45,67,57,52,52,53,57,45,53,77,65,32,63,69,56,48,52,51,48,14,23,48,47,37,62,63,30,50,62,49,36,41,82,51,61,29,38,71,76,60,60,87,88,75,52,52,37,46,50,44,28,39,48,54,51,55,63,74,44,44,66,65,51,20,50,46,50,40,47,48,36,31,75,78,64,70,36,88,54,52,46,40,59,56,98,65,38,33,32,39,46,47,73,37,42,94,91,61,54,66,63,56,38,42,52,50,32,52,47,45,43,75,75,38,51,46,80,38,82